Protein AF-A0A829W9J0-F1 (afdb_monomer_lite)

pLDDT: mean 89.7, std 8.98, range [47.62, 97.31]

Secondary structure (DSSP, 8-state):
------GGGS---HHHHHHHHHHGGGTS-TTSTTT--EE-SSSEEEEEEETTEEEEEESSHHHHHHHHHHSGGGS-HHHHHHHHHHHSPPP-

Organism: NCBI:txid1531

Sequence (92 aa):
MQFYWDLSKISFQPELLLREIILGDIGGWNGFVSSVYLAGPGPFLYHLYDDRGLDVLGGSQKLLLPLYHQFHDWILEYDLEKIDQMFAPAKE

Structure (mmCIF, N/CA/C/O backbone):
data_AF-A0A829W9J0-F1
#
_entry.id   AF-A0A829W9J0-F1
#
loop_
_atom_site.group_PDB
_atom_site.id
_atom_site.type_symbol
_atom_site.label_atom_id
_atom_site.label_alt_id
_atom_site.label_comp_id
_atom_site.label_asym_id
_atom_site.label_entity_id
_atom_site.label_seq_id
_atom_site.pdbx_PDB_ins_code
_atom_site.Cartn_x
_atom_site.Cartn_y
_atom_site.Cartn_z
_atom_site.occupancy
_atom_site.B_iso_or_equiv
_atom_site.auth_seq_id
_atom_site.auth_comp_id
_atom_site.auth_asym_id
_atom_site.auth_atom_id
_atom_site.pdbx_PDB_model_num
ATOM 1 N N . MET A 1 1 ? 24.607 -7.144 1.941 1.00 50.88 1 MET A N 1
ATOM 2 C CA . MET A 1 1 ? 25.125 -5.966 1.215 1.00 50.88 1 MET A CA 1
ATOM 3 C C . MET A 1 1 ? 23.985 -4.966 1.165 1.00 50.88 1 MET A C 1
ATOM 5 O O . MET A 1 1 ? 22.905 -5.366 0.761 1.00 50.88 1 MET A O 1
ATOM 9 N N . GLN A 1 2 ? 24.160 -3.754 1.686 1.00 57.72 2 GLN A N 1
ATOM 10 C CA . GLN A 1 2 ? 23.126 -2.717 1.616 1.00 57.72 2 GLN A CA 1
ATOM 11 C C . GLN A 1 2 ? 23.541 -1.733 0.531 1.00 57.72 2 GLN A C 1
ATOM 13 O O . GLN A 1 2 ? 24.666 -1.235 0.557 1.00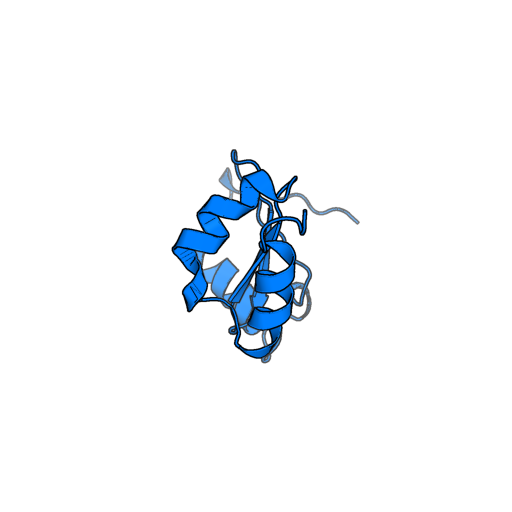 57.72 2 GLN A O 1
ATOM 18 N N . PHE A 1 3 ? 22.661 -1.507 -0.435 1.00 73.69 3 PHE A N 1
ATOM 19 C CA . PHE A 1 3 ? 22.893 -0.562 -1.512 1.00 73.69 3 PHE A CA 1
ATOM 20 C C . PHE A 1 3 ? 22.053 0.684 -1.253 1.00 73.69 3 PHE A C 1
ATOM 22 O O . PHE A 1 3 ? 20.857 0.585 -0.990 1.00 73.69 3 PHE A O 1
ATOM 29 N N . TYR A 1 4 ? 22.695 1.845 -1.308 1.00 78.44 4 TYR A N 1
ATOM 30 C CA . TYR A 1 4 ? 22.052 3.137 -1.109 1.00 78.44 4 TYR A CA 1
ATOM 31 C C . TYR A 1 4 ? 22.217 3.953 -2.386 1.00 78.44 4 TYR A C 1
ATOM 33 O O . TYR A 1 4 ? 23.336 4.107 -2.880 1.00 78.44 4 TYR A O 1
ATOM 41 N N . TRP A 1 5 ? 21.111 4.482 -2.906 1.00 78.38 5 TRP A N 1
ATOM 42 C CA . TRP A 1 5 ? 21.106 5.369 -4.066 1.00 78.38 5 TRP A CA 1
ATOM 43 C C . TRP A 1 5 ? 20.559 6.734 -3.683 1.00 78.38 5 TRP A C 1
ATOM 45 O O . TRP A 1 5 ? 19.529 6.855 -3.026 1.00 78.38 5 TRP A O 1
ATOM 55 N N . ASP A 1 6 ? 21.262 7.767 -4.127 1.00 81.69 6 ASP A N 1
ATOM 56 C CA . ASP A 1 6 ? 20.832 9.151 -4.010 1.00 81.69 6 ASP A CA 1
ATOM 57 C C . ASP A 1 6 ? 19.962 9.500 -5.222 1.00 81.69 6 ASP A C 1
ATOM 59 O O . ASP A 1 6 ? 20.471 9.728 -6.323 1.00 81.69 6 ASP A O 1
ATOM 63 N N . LEU A 1 7 ? 18.641 9.515 -5.021 1.00 81.25 7 LEU A N 1
ATOM 64 C CA . LEU A 1 7 ? 17.673 9.785 -6.085 1.00 81.25 7 LEU A CA 1
ATOM 65 C C . LEU A 1 7 ? 17.797 11.203 -6.663 1.00 81.25 7 LEU A C 1
ATOM 67 O O . LEU A 1 7 ? 17.328 11.425 -7.771 1.00 81.25 7 LEU A O 1
ATOM 71 N N . SER A 1 8 ? 18.469 12.148 -5.988 1.00 82.88 8 SER A N 1
ATOM 72 C CA . SER A 1 8 ? 18.715 13.486 -6.555 1.00 82.88 8 SER A CA 1
ATOM 73 C C . SER A 1 8 ? 19.687 13.468 -7.743 1.00 82.88 8 SER A C 1
ATOM 75 O O . SER A 1 8 ? 19.713 14.401 -8.543 1.00 82.88 8 SER A O 1
ATOM 77 N N . LYS A 1 9 ? 20.476 12.393 -7.876 1.00 87.12 9 LYS A N 1
ATOM 78 C CA . LYS A 1 9 ? 21.477 12.207 -8.939 1.00 87.12 9 LYS A CA 1
ATOM 79 C C . LYS A 1 9 ? 20.959 11.391 -10.118 1.00 87.12 9 LYS A C 1
ATOM 81 O O . LYS A 1 9 ? 21.704 11.143 -11.063 1.00 87.12 9 LYS A O 1
ATOM 86 N N . ILE A 1 10 ? 19.708 10.949 -10.055 1.00 85.12 10 ILE A N 1
ATOM 87 C CA . ILE A 1 10 ? 19.072 10.118 -11.070 1.00 85.12 10 ILE A CA 1
ATOM 88 C C . ILE A 1 10 ? 17.789 10.831 -11.484 1.00 85.12 10 ILE A C 1
ATOM 90 O O . ILE A 1 10 ? 17.070 11.368 -10.647 1.00 85.12 10 ILE A O 1
ATOM 94 N N . SER A 1 11 ? 17.476 10.837 -12.780 1.00 86.44 11 SER A N 1
ATOM 95 C CA . SER A 1 11 ? 16.120 11.187 -13.204 1.00 86.44 11 SER A CA 1
ATOM 96 C C . SER A 1 11 ? 15.193 10.063 -12.742 1.00 86.44 11 SER A C 1
ATOM 98 O O . SER A 1 11 ? 15.080 9.027 -13.396 1.00 86.44 11 SER A O 1
ATOM 100 N N . PHE A 1 12 ? 14.628 10.221 -11.546 1.00 84.94 12 PHE A N 1
ATOM 101 C CA . PHE A 1 12 ? 13.744 9.231 -10.954 1.00 84.94 12 PHE A CA 1
ATOM 102 C C . PHE A 1 12 ? 12.404 9.228 -11.694 1.00 84.94 12 PHE A C 1
ATOM 104 O O . PHE A 1 12 ? 11.732 10.254 -11.769 1.00 84.94 12 PHE A O 1
ATOM 111 N N . GLN A 1 13 ? 12.043 8.067 -12.241 1.00 89.44 13 GLN A N 1
ATOM 112 C CA . GLN A 1 13 ? 10.780 7.829 -12.937 1.00 89.44 13 GLN A CA 1
ATOM 113 C C . GLN A 1 13 ? 9.968 6.817 -12.120 1.00 89.44 13 GLN A C 1
ATOM 115 O O . GLN A 1 13 ? 10.179 5.608 -12.270 1.00 89.44 13 GLN A O 1
ATOM 120 N N . PRO A 1 14 ? 9.099 7.277 -11.202 1.00 87.75 14 PRO A N 1
ATOM 121 C CA . PRO A 1 14 ? 8.361 6.386 -10.314 1.00 87.75 14 PRO A CA 1
ATOM 122 C C . PRO A 1 14 ? 7.463 5.417 -11.086 1.00 87.75 14 PRO A C 1
ATOM 124 O O . PRO A 1 14 ? 7.341 4.265 -10.690 1.00 87.75 14 PRO A O 1
ATOM 127 N N . GLU A 1 15 ? 6.904 5.828 -12.223 1.00 91.81 15 GLU A N 1
ATOM 128 C CA . GLU A 1 15 ? 6.040 4.987 -13.053 1.00 91.81 15 GLU A CA 1
ATOM 129 C C . GLU A 1 15 ? 6.792 3.769 -13.601 1.00 91.81 15 GLU A C 1
ATOM 131 O O . GLU A 1 15 ? 6.242 2.669 -13.631 1.00 91.81 15 GLU A O 1
ATOM 136 N N . LEU A 1 16 ? 8.063 3.942 -13.988 1.00 91.38 16 LEU A N 1
ATOM 137 C CA . LEU A 1 16 ? 8.905 2.824 -14.414 1.00 91.38 16 LEU A CA 1
ATOM 138 C C . LEU A 1 16 ? 9.204 1.886 -13.249 1.00 91.38 16 LEU A C 1
ATOM 140 O O . LEU A 1 16 ? 9.099 0.678 -13.417 1.00 91.38 16 LEU A O 1
ATOM 144 N N . LEU A 1 17 ? 9.530 2.418 -12.068 1.00 89.75 17 LEU A N 1
ATOM 145 C CA . LEU A 1 17 ? 9.759 1.582 -10.888 1.00 89.75 17 LEU A CA 1
ATOM 146 C C . LEU A 1 17 ? 8.514 0.749 -10.551 1.00 89.75 17 LEU A C 1
ATOM 148 O O . LEU A 1 17 ? 8.623 -0.461 -10.388 1.00 89.75 17 LEU A O 1
ATOM 152 N N . LEU A 1 18 ? 7.339 1.382 -10.489 1.00 92.25 18 LEU A N 1
ATOM 153 C CA . LEU A 1 18 ? 6.075 0.697 -10.206 1.00 92.25 18 LEU A CA 1
ATOM 154 C C . LEU A 1 18 ? 5.784 -0.384 -11.254 1.00 92.25 18 LEU A C 1
ATOM 156 O O . LEU A 1 18 ? 5.429 -1.503 -10.894 1.00 92.25 18 LEU A O 1
ATOM 160 N N . ARG A 1 19 ? 6.003 -0.080 -12.539 1.00 92.81 19 ARG A N 1
ATOM 161 C CA . ARG A 1 19 ? 5.869 -1.053 -13.627 1.00 92.81 19 ARG A CA 1
ATOM 162 C C . ARG A 1 19 ? 6.801 -2.249 -13.445 1.00 92.81 19 ARG A C 1
ATOM 164 O O . ARG A 1 19 ? 6.349 -3.376 -13.598 1.00 92.81 19 ARG A O 1
ATOM 171 N N . GLU A 1 20 ? 8.076 -2.033 -13.135 1.00 92.50 20 GLU A N 1
ATOM 172 C CA . GLU A 1 20 ? 9.032 -3.136 -12.976 1.00 92.50 20 GLU A CA 1
ATOM 173 C C . GLU A 1 20 ? 8.761 -3.985 -11.726 1.00 92.50 20 GLU A C 1
ATOM 175 O O . GLU A 1 20 ? 9.033 -5.183 -11.749 1.00 92.50 20 GLU A O 1
ATOM 180 N N . ILE A 1 21 ? 8.182 -3.401 -10.669 1.00 92.81 21 ILE A N 1
ATOM 181 C CA . ILE A 1 21 ? 7.688 -4.160 -9.510 1.00 92.81 21 ILE A CA 1
ATOM 182 C C . ILE A 1 21 ? 6.534 -5.071 -9.935 1.00 92.81 21 ILE A C 1
ATOM 184 O O . ILE A 1 21 ? 6.614 -6.273 -9.716 1.00 92.81 21 ILE A O 1
ATOM 188 N N . ILE A 1 22 ? 5.517 -4.519 -10.609 1.00 92.62 22 ILE A N 1
ATOM 189 C CA . ILE A 1 22 ? 4.353 -5.274 -11.104 1.00 92.62 22 ILE A CA 1
ATOM 190 C C . ILE A 1 22 ? 4.788 -6.414 -12.033 1.00 92.62 22 ILE A C 1
ATOM 192 O O . ILE A 1 22 ? 4.273 -7.526 -11.958 1.00 92.62 22 ILE A O 1
ATOM 196 N N . LEU A 1 23 ? 5.761 -6.147 -12.908 1.00 93.69 23 LEU A N 1
ATOM 197 C CA . LEU A 1 23 ? 6.292 -7.152 -13.823 1.00 93.69 23 LEU A CA 1
ATOM 198 C C . LEU A 1 23 ? 7.120 -8.229 -13.114 1.00 93.69 23 LEU A C 1
ATOM 200 O O . LEU A 1 23 ? 7.324 -9.283 -13.712 1.00 93.69 23 LEU A O 1
ATOM 204 N N . GLY A 1 24 ? 7.596 -7.993 -11.886 1.00 92.19 24 GLY A N 1
ATOM 205 C CA . GLY A 1 24 ? 8.481 -8.897 -11.148 1.00 92.19 24 GLY A CA 1
ATOM 206 C C . GLY A 1 24 ? 7.981 -10.342 -11.125 1.00 92.19 24 GLY A C 1
ATOM 207 O O . GLY A 1 24 ? 8.758 -11.248 -11.420 1.00 92.19 24 GLY A O 1
ATOM 208 N N . ASP A 1 25 ? 6.683 -10.544 -10.884 1.00 85.19 25 ASP A N 1
ATOM 209 C CA . ASP A 1 25 ? 6.059 -11.874 -10.804 1.00 85.19 25 ASP A CA 1
ATOM 210 C C . ASP A 1 25 ? 5.661 -12.478 -12.166 1.00 85.19 25 ASP A C 1
ATOM 212 O O . ASP A 1 25 ? 5.383 -13.675 -12.258 1.00 85.19 25 ASP A O 1
ATOM 216 N N . ILE A 1 26 ? 5.680 -11.692 -13.250 1.00 88.19 26 ILE A N 1
ATOM 217 C CA . ILE A 1 26 ? 5.214 -12.106 -14.590 1.00 88.19 26 ILE A CA 1
ATOM 218 C C . ILE A 1 26 ? 6.286 -11.978 -15.687 1.00 88.19 26 ILE A C 1
ATOM 220 O O . ILE A 1 26 ? 5.973 -11.865 -16.873 1.00 88.19 26 ILE A O 1
ATOM 224 N N . GLY A 1 27 ? 7.565 -12.042 -15.304 1.00 85.81 27 GLY A N 1
ATOM 225 C CA . GLY A 1 27 ? 8.707 -12.115 -16.230 1.00 85.81 27 GLY A CA 1
ATOM 226 C C . GLY A 1 27 ? 9.624 -10.888 -16.252 1.00 85.81 27 GLY A C 1
ATOM 227 O O . GLY A 1 27 ? 10.484 -10.784 -17.128 1.00 85.81 27 GLY A O 1
ATOM 228 N N . GLY A 1 28 ? 9.446 -9.964 -15.310 1.00 88.12 28 GLY A N 1
ATOM 229 C CA . GLY A 1 28 ? 10.345 -8.848 -15.036 1.00 88.12 28 GLY A CA 1
ATOM 230 C C . GLY A 1 28 ? 11.587 -9.264 -14.243 1.00 88.12 28 GLY A C 1
ATOM 231 O O . GLY A 1 28 ? 11.993 -10.427 -14.206 1.00 88.12 28 GLY A O 1
ATOM 232 N N . TRP A 1 29 ? 12.241 -8.292 -13.607 1.00 88.62 29 TRP A N 1
ATOM 233 C CA . TRP A 1 29 ? 13.416 -8.575 -12.788 1.00 88.62 29 TRP A CA 1
ATOM 234 C C . TRP A 1 29 ? 13.017 -9.197 -11.442 1.00 88.62 29 TRP A C 1
ATOM 236 O O . TRP A 1 29 ? 12.465 -8.523 -10.575 1.00 88.62 29 TRP A O 1
ATOM 246 N N . ASN A 1 30 ? 13.397 -10.461 -11.228 1.00 87.88 30 ASN A N 1
ATOM 247 C CA . ASN A 1 30 ? 13.085 -11.224 -10.008 1.00 87.88 30 ASN A CA 1
ATOM 248 C C . ASN A 1 30 ? 13.560 -10.570 -8.695 1.00 87.88 30 ASN A C 1
ATOM 250 O O . ASN A 1 30 ? 13.130 -10.977 -7.622 1.00 87.88 30 ASN A O 1
ATOM 254 N N . GLY A 1 31 ? 14.456 -9.579 -8.752 1.00 87.44 31 GLY A N 1
ATOM 255 C CA . GLY A 1 31 ? 14.895 -8.841 -7.566 1.00 87.44 31 GLY A CA 1
ATOM 256 C C . GLY A 1 31 ? 13.813 -7.958 -6.934 1.00 87.44 31 GLY A C 1
ATOM 257 O O . GLY A 1 31 ? 14.003 -7.512 -5.805 1.00 87.44 31 GLY A O 1
ATOM 258 N N . PHE A 1 32 ? 12.694 -7.711 -7.625 1.00 89.06 32 PHE A N 1
ATOM 259 C CA . PHE A 1 32 ? 11.570 -6.944 -7.078 1.00 89.06 32 PHE A CA 1
ATOM 260 C C . PHE A 1 32 ? 10.459 -7.793 -6.458 1.00 89.06 32 PHE A C 1
ATOM 262 O O . PHE A 1 32 ? 9.701 -7.266 -5.645 1.00 89.06 32 PHE A O 1
ATOM 269 N N . VAL A 1 33 ? 10.400 -9.090 -6.767 1.00 90.38 33 VAL A N 1
ATOM 270 C CA . VAL A 1 33 ? 9.351 -10.006 -6.292 1.00 90.38 33 VAL A CA 1
ATOM 271 C C . VAL A 1 33 ? 9.252 -9.963 -4.769 1.00 90.38 33 VAL A C 1
ATOM 273 O O . VAL A 1 33 ? 10.197 -10.345 -4.072 1.00 90.38 33 VAL A O 1
ATOM 276 N N . SER A 1 34 ? 8.123 -9.464 -4.253 1.00 85.19 34 SER A N 1
ATOM 277 C CA . SER A 1 34 ? 7.834 -9.349 -2.810 1.00 85.19 34 SER A CA 1
ATOM 278 C C . SER A 1 34 ? 8.952 -8.685 -1.976 1.00 85.19 34 SER A C 1
ATOM 280 O O . SER A 1 34 ? 9.128 -8.981 -0.793 1.00 85.19 34 SER A O 1
ATOM 282 N N . SER A 1 35 ? 9.768 -7.828 -2.603 1.00 87.69 35 SER A N 1
ATOM 283 C CA . SER A 1 35 ? 11.014 -7.305 -2.015 1.00 87.69 35 SER A CA 1
ATOM 284 C C . SER A 1 35 ? 11.035 -5.782 -1.882 1.00 87.69 35 SER A C 1
ATOM 286 O O . SER A 1 35 ? 12.020 -5.223 -1.393 1.00 87.69 35 SER A O 1
ATOM 288 N N . VAL A 1 36 ? 9.968 -5.094 -2.303 1.00 90.06 36 VAL A N 1
ATOM 289 C CA . VAL A 1 36 ? 9.906 -3.629 -2.319 1.00 90.06 36 VAL A CA 1
ATOM 290 C C . VAL A 1 36 ? 8.839 -3.113 -1.369 1.00 90.06 36 VAL A C 1
ATOM 292 O O . VAL 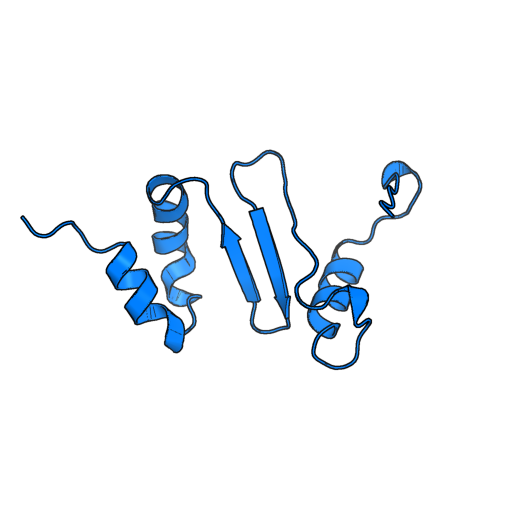A 1 36 ? 7.661 -3.424 -1.495 1.00 90.06 36 VAL A O 1
ATOM 295 N N . TYR A 1 37 ? 9.262 -2.244 -0.455 1.00 92.19 37 TYR A N 1
ATOM 296 C CA . TYR A 1 37 ? 8.378 -1.515 0.440 1.00 92.19 37 TYR A CA 1
ATOM 297 C C . TYR A 1 37 ? 8.547 -0.017 0.202 1.00 92.19 37 TYR A C 1
ATOM 299 O O . TYR A 1 37 ? 9.671 0.489 0.151 1.00 92.19 37 TYR A O 1
ATOM 307 N N . LEU A 1 38 ? 7.435 0.699 0.069 1.00 92.25 38 LEU A N 1
ATOM 308 C CA . LEU A 1 38 ? 7.405 2.145 -0.108 1.00 92.25 38 LEU A CA 1
ATOM 309 C C . LEU A 1 38 ? 6.958 2.799 1.199 1.00 92.25 38 LEU A C 1
ATOM 311 O O . LEU A 1 38 ? 5.945 2.421 1.784 1.00 92.25 38 LEU A O 1
ATOM 315 N N . ALA A 1 39 ? 7.706 3.802 1.645 1.00 92.44 39 ALA A N 1
ATOM 316 C CA . ALA A 1 39 ? 7.391 4.597 2.824 1.00 92.44 39 ALA A CA 1
ATOM 317 C C . ALA A 1 39 ? 7.449 6.088 2.478 1.00 92.44 39 ALA A C 1
ATOM 319 O O . ALA A 1 39 ? 8.184 6.504 1.581 1.00 92.44 39 ALA A O 1
ATOM 320 N N . GLY A 1 40 ? 6.685 6.897 3.208 1.00 88.38 40 GLY A N 1
ATOM 321 C CA . GLY A 1 40 ? 6.671 8.352 3.071 1.0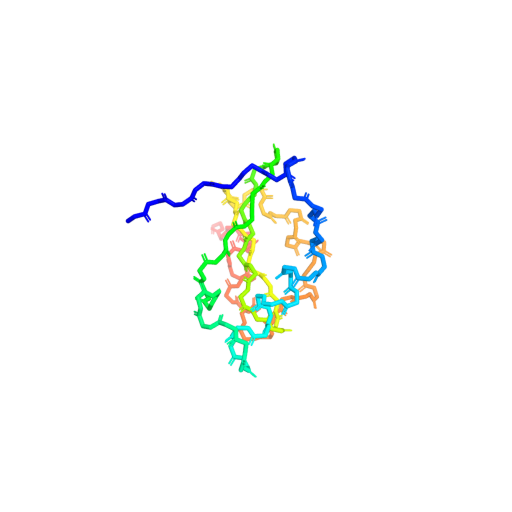0 88.38 40 GLY A CA 1
ATOM 322 C C . GLY A 1 40 ? 6.548 9.044 4.430 1.00 88.38 40 GLY A C 1
ATOM 323 O O . GLY A 1 40 ? 6.647 8.384 5.460 1.00 88.38 40 GLY A O 1
ATOM 324 N N . PRO A 1 41 ? 6.293 10.365 4.465 1.00 91.06 41 PRO A N 1
ATOM 325 C CA . PRO A 1 41 ? 6.118 11.113 5.717 1.00 91.06 41 PRO A CA 1
ATOM 326 C C . PRO A 1 41 ? 4.939 10.646 6.589 1.00 91.06 41 PRO A C 1
ATOM 328 O O . PRO A 1 41 ? 4.827 11.050 7.744 1.00 91.06 41 PRO A O 1
ATOM 331 N N . GLY A 1 42 ? 4.027 9.851 6.024 1.00 91.50 42 GLY A N 1
ATOM 332 C CA . GLY A 1 42 ? 2.864 9.313 6.720 1.00 91.50 42 GLY A CA 1
ATOM 333 C C . GLY A 1 42 ? 3.159 8.044 7.533 1.00 91.50 42 GLY A C 1
ATOM 334 O O . GLY A 1 42 ? 4.229 7.454 7.427 1.00 91.50 42 GLY A O 1
ATOM 335 N N . PRO A 1 43 ? 2.177 7.578 8.320 1.00 95.50 43 PRO A N 1
ATOM 336 C CA . PRO A 1 43 ? 2.326 6.444 9.236 1.00 95.50 43 PRO A CA 1
ATOM 337 C C . PRO A 1 43 ? 2.181 5.066 8.563 1.00 95.50 43 PRO A C 1
ATOM 339 O O . PRO A 1 43 ? 1.955 4.074 9.257 1.00 95.50 43 PRO A O 1
ATOM 342 N N . PHE A 1 44 ? 2.252 5.009 7.232 1.00 96.25 44 PHE A N 1
ATOM 343 C CA . PHE A 1 44 ? 1.961 3.812 6.447 1.00 96.25 44 PHE A CA 1
ATOM 344 C C . PHE A 1 44 ? 3.199 3.299 5.719 1.00 96.25 44 PHE A C 1
ATOM 346 O O . PHE A 1 44 ? 4.02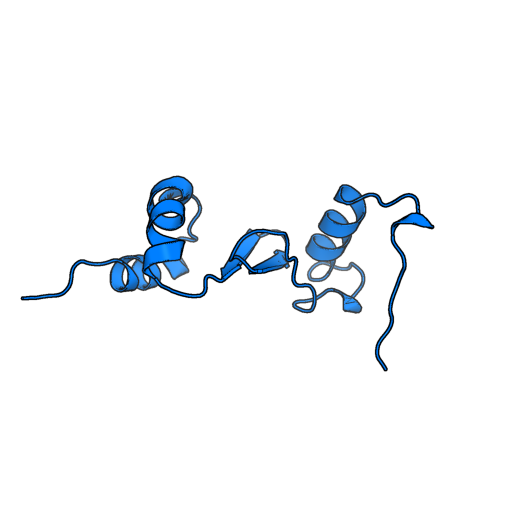0 4.079 5.227 1.00 96.25 44 PHE A O 1
ATOM 353 N N . LEU A 1 45 ? 3.274 1.976 5.614 1.00 96.38 45 LEU A N 1
ATOM 354 C CA . LEU A 1 45 ? 4.177 1.262 4.724 1.00 96.38 45 LEU A CA 1
ATOM 355 C C . LEU A 1 45 ? 3.330 0.584 3.646 1.00 96.38 45 LEU A C 1
ATOM 357 O O . LEU A 1 45 ? 2.325 -0.049 3.964 1.00 96.38 45 LEU A O 1
ATOM 361 N N . TYR A 1 46 ? 3.734 0.717 2.390 1.00 95.06 46 TYR A N 1
ATOM 362 C CA . TYR A 1 46 ? 3.040 0.126 1.251 1.00 95.06 46 TYR A CA 1
ATOM 363 C C . TYR A 1 46 ? 3.893 -1.000 0.678 1.00 95.06 46 TYR A C 1
ATOM 365 O O . TYR A 1 46 ? 5.079 -0.800 0.410 1.00 95.06 46 TYR A O 1
ATOM 373 N N . HIS A 1 47 ? 3.294 -2.165 0.481 1.00 94.94 47 HIS A N 1
ATOM 374 C CA . HIS A 1 47 ? 3.930 -3.315 -0.147 1.00 94.94 47 HIS A CA 1
ATOM 375 C C . HIS A 1 47 ? 3.223 -3.582 -1.475 1.00 94.94 47 HIS A C 1
ATOM 377 O O . HIS A 1 47 ? 2.195 -4.246 -1.510 1.00 94.94 47 HIS A O 1
ATOM 383 N N . LEU A 1 48 ? 3.740 -2.994 -2.555 1.00 92.62 48 LEU A N 1
ATOM 384 C CA . LEU A 1 48 ? 3.312 -3.305 -3.920 1.00 92.62 48 LEU A CA 1
ATOM 385 C C . LEU A 1 48 ? 4.074 -4.551 -4.366 1.00 92.62 48 LEU A C 1
ATOM 387 O O . LEU A 1 48 ? 5.305 -4.542 -4.300 1.00 92.62 48 LEU A O 1
ATOM 391 N N . TYR A 1 49 ? 3.367 -5.592 -4.800 1.00 88.19 49 TYR A N 1
ATOM 392 C CA . TYR A 1 49 ? 3.997 -6.879 -5.106 1.00 88.19 49 TYR A CA 1
ATOM 393 C C . TYR A 1 49 ? 3.719 -7.394 -6.521 1.00 88.19 49 TYR A C 1
ATOM 395 O O . TYR A 1 49 ? 4.632 -7.966 -7.105 1.00 88.19 49 TYR A O 1
ATOM 403 N N . ASP A 1 50 ? 2.543 -7.142 -7.103 1.00 89.94 50 ASP A N 1
ATOM 404 C CA . ASP A 1 50 ? 2.225 -7.533 -8.484 1.00 89.94 50 ASP A CA 1
ATOM 405 C C . ASP A 1 50 ? 1.054 -6.714 -9.075 1.00 89.94 50 ASP A C 1
ATOM 407 O O . ASP A 1 50 ? 0.752 -5.607 -8.621 1.00 89.94 50 ASP A O 1
ATOM 411 N N . ASP A 1 51 ? 0.416 -7.237 -10.127 1.00 89.69 51 ASP A N 1
ATOM 412 C CA . ASP A 1 51 ? -0.715 -6.629 -10.829 1.00 89.69 51 ASP A CA 1
ATOM 413 C C . ASP A 1 51 ? -2.053 -6.715 -10.076 1.00 89.69 51 ASP A C 1
ATOM 415 O O . ASP A 1 51 ? -3.006 -6.032 -10.460 1.00 89.69 51 ASP A O 1
ATOM 419 N N . ARG A 1 52 ? -2.136 -7.497 -8.992 1.00 89.25 52 ARG A N 1
ATOM 420 C CA . ARG A 1 52 ? -3.336 -7.609 -8.149 1.00 89.25 52 ARG A CA 1
ATOM 421 C C . ARG A 1 52 ? -3.491 -6.421 -7.212 1.00 89.25 52 ARG A C 1
ATOM 423 O O . ARG A 1 52 ? -4.615 -6.092 -6.842 1.00 89.25 52 ARG A O 1
ATOM 430 N N . GLY A 1 53 ? -2.389 -5.772 -6.837 1.00 89.44 53 GLY A N 1
ATOM 431 C CA . GLY A 1 53 ? -2.419 -4.567 -6.018 1.00 89.44 53 GLY A CA 1
ATOM 432 C C . GLY A 1 53 ? -1.297 -4.489 -4.992 1.00 89.44 53 GLY A C 1
ATOM 433 O O . GLY A 1 53 ? -0.169 -4.922 -5.222 1.00 89.44 53 GLY A O 1
ATOM 434 N N . LEU A 1 54 ? -1.606 -3.852 -3.863 1.00 92.31 54 LEU A N 1
ATOM 435 C CA . LEU A 1 54 ? -0.652 -3.572 -2.798 1.00 92.31 54 LEU A CA 1
ATOM 436 C C . LEU A 1 54 ? -1.283 -3.784 -1.425 1.00 92.31 54 LEU A C 1
ATOM 438 O O . LEU A 1 54 ? -2.465 -3.497 -1.231 1.00 92.31 54 LEU A O 1
ATOM 442 N N . ASP A 1 55 ? -0.462 -4.174 -0.457 1.00 94.31 55 ASP A N 1
ATOM 443 C CA . ASP A 1 55 ? -0.854 -4.180 0.948 1.00 94.31 55 ASP A CA 1
ATOM 444 C C . ASP A 1 55 ? -0.508 -2.841 1.603 1.00 94.31 55 ASP A C 1
ATOM 446 O O . ASP A 1 55 ? 0.559 -2.261 1.366 1.00 94.31 55 ASP A O 1
ATOM 450 N N . VAL A 1 56 ? -1.393 -2.366 2.482 1.00 95.31 56 VAL A N 1
ATOM 451 C CA . VAL A 1 56 ? -1.153 -1.184 3.319 1.00 95.31 56 VAL A CA 1
ATOM 452 C C . VAL A 1 56 ? -0.968 -1.621 4.764 1.00 95.31 56 VAL A C 1
ATOM 454 O O . VAL A 1 56 ? -1.882 -2.150 5.395 1.00 95.31 56 VAL A O 1
ATOM 457 N N . LEU A 1 57 ? 0.208 -1.346 5.319 1.00 95.12 57 LEU A N 1
ATOM 458 C CA . LEU A 1 57 ? 0.521 -1.624 6.709 1.00 95.12 57 LEU A CA 1
ATOM 459 C C . LEU A 1 57 ? 0.436 -0.331 7.518 1.00 95.12 57 LEU A C 1
ATOM 461 O O . LEU A 1 57 ? 1.067 0.676 7.195 1.00 95.12 57 LEU A O 1
ATOM 465 N N . GLY A 1 58 ? -0.334 -0.382 8.601 1.00 94.69 58 GLY A N 1
ATOM 466 C CA . GLY A 1 58 ? -0.478 0.695 9.571 1.00 94.69 58 GLY A CA 1
ATOM 467 C C . GLY A 1 58 ? -0.094 0.228 10.969 1.00 94.69 58 GLY A C 1
ATOM 468 O O . 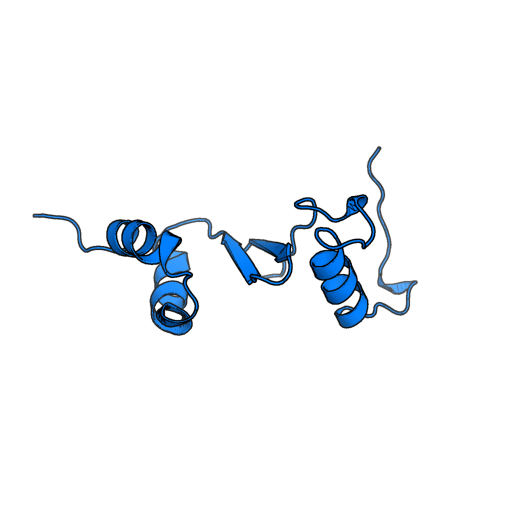GLY A 1 58 ? -0.312 -0.926 11.326 1.00 94.69 58 GLY A O 1
ATOM 469 N N . GLY A 1 59 ? 0.434 1.130 11.799 1.00 94.69 59 GLY A N 1
ATOM 470 C CA . GLY A 1 59 ? 0.854 0.792 13.168 1.00 94.69 59 GLY A CA 1
ATOM 471 C C . GLY A 1 59 ? -0.285 0.419 14.132 1.00 94.69 59 GLY A C 1
ATOM 472 O O . GLY A 1 59 ? -0.024 0.042 15.270 1.00 94.69 59 GLY A O 1
ATOM 473 N N . SER A 1 60 ? -1.549 0.557 13.721 1.00 94.81 60 SER A N 1
ATOM 474 C CA . SER A 1 60 ? -2.714 0.118 14.494 1.00 94.81 60 SER A CA 1
ATOM 475 C C . SER A 1 60 ? -3.944 -0.048 13.603 1.00 94.81 60 SER A C 1
ATOM 477 O O . SER A 1 60 ? -4.067 0.613 12.571 1.00 94.81 60 SER A O 1
ATOM 479 N N . GLN A 1 61 ? -4.911 -0.845 14.055 1.00 93.56 61 GLN A N 1
ATOM 480 C CA . GLN A 1 61 ? -6.207 -0.988 13.388 1.00 93.56 61 GLN A CA 1
ATOM 481 C C . GLN A 1 61 ? -6.951 0.352 13.255 1.00 93.56 61 GLN A C 1
ATOM 483 O O . GLN A 1 61 ? -7.517 0.651 12.208 1.00 93.56 61 GLN A O 1
ATOM 488 N N . LYS A 1 62 ? -6.897 1.209 14.286 1.00 94.56 62 LYS A N 1
ATOM 489 C CA . LYS A 1 62 ? -7.526 2.542 14.267 1.00 94.56 62 LYS A CA 1
ATOM 490 C C . LYS A 1 62 ? -7.011 3.415 13.119 1.00 94.56 62 LYS A C 1
ATOM 492 O O . LYS A 1 62 ? -7.770 4.198 12.561 1.00 94.56 62 LYS A O 1
ATOM 497 N N . LEU A 1 63 ? -5.727 3.285 12.787 1.00 95.44 63 LEU A N 1
ATOM 498 C CA . LEU A 1 63 ? -5.098 4.013 11.688 1.00 95.44 63 LEU A CA 1
ATOM 499 C C . LEU A 1 63 ? -5.605 3.532 10.318 1.00 95.44 63 LEU A C 1
ATOM 501 O O . LEU A 1 63 ? -5.740 4.335 9.402 1.00 95.44 63 LEU A O 1
ATOM 505 N N . LEU A 1 64 ? -5.883 2.232 10.190 1.00 96.00 64 LEU A N 1
ATOM 506 C CA . LEU A 1 64 ? -6.351 1.606 8.952 1.00 96.00 64 LEU A CA 1
ATOM 507 C C . LEU A 1 64 ? -7.863 1.758 8.735 1.00 96.00 64 LEU A C 1
ATOM 509 O O . LEU A 1 64 ? -8.310 1.694 7.597 1.00 96.00 64 LEU A O 1
ATOM 513 N N . LEU A 1 65 ? -8.645 2.006 9.790 1.00 96.00 65 LEU A N 1
ATOM 514 C CA . LEU A 1 65 ? -10.109 2.081 9.720 1.00 96.00 65 LEU A CA 1
ATOM 515 C C . LEU A 1 65 ? -10.645 3.071 8.658 1.00 96.00 65 LEU A C 1
ATOM 517 O O . LEU A 1 65 ? -11.548 2.692 7.913 1.00 96.00 65 LEU A O 1
ATOM 521 N N . PRO A 1 66 ? -10.108 4.302 8.508 1.00 96.06 66 PRO A N 1
ATOM 522 C CA . PRO A 1 66 ? -10.558 5.202 7.445 1.00 96.06 66 PRO A CA 1
ATOM 523 C C . PRO A 1 66 ? -10.261 4.663 6.042 1.00 96.06 66 PRO A C 1
ATOM 525 O O . PRO A 1 66 ? -11.087 4.821 5.149 1.00 96.06 66 PRO A O 1
ATOM 528 N N . LEU A 1 67 ? -9.108 4.007 5.853 1.00 95.50 67 LEU A N 1
ATOM 529 C CA . LEU A 1 67 ? -8.740 3.398 4.572 1.00 95.50 67 LEU A CA 1
ATOM 530 C C . LEU A 1 67 ? -9.641 2.210 4.253 1.00 95.50 67 LEU A C 1
ATOM 532 O O . LEU A 1 67 ? -10.120 2.110 3.131 1.00 95.50 67 LEU A O 1
ATOM 536 N N . TYR A 1 68 ? -9.918 1.366 5.249 1.00 96.56 68 TYR A N 1
ATOM 537 C CA . TYR A 1 68 ? -10.865 0.264 5.124 1.00 96.56 68 TYR A CA 1
ATOM 538 C C . TYR A 1 68 ? -12.230 0.763 4.643 1.00 96.56 68 TYR A C 1
ATOM 540 O O . TYR A 1 68 ? -12.754 0.230 3.677 1.00 96.56 68 TYR A O 1
ATOM 548 N N . HIS A 1 69 ? -12.779 1.826 5.240 1.00 96.75 69 HIS A N 1
ATOM 549 C CA . HIS A 1 69 ? -14.061 2.379 4.791 1.00 96.75 69 HIS A CA 1
ATOM 550 C C . HIS A 1 69 ? -13.997 3.027 3.405 1.00 96.75 69 HIS A C 1
ATOM 552 O O . HIS A 1 69 ? -14.948 2.916 2.638 1.00 96.75 69 HIS A O 1
ATOM 558 N N . GLN A 1 70 ? -12.907 3.729 3.087 1.00 97.31 70 GLN A N 1
ATOM 559 C CA . GLN A 1 70 ? -12.770 4.446 1.819 1.00 97.31 70 GLN A CA 1
ATOM 560 C C . GLN A 1 70 ? -12.527 3.509 0.627 1.00 97.31 70 GLN A C 1
ATOM 562 O O . GLN A 1 70 ? -13.005 3.789 -0.469 1.00 97.31 70 GLN A O 1
ATOM 567 N N . PHE A 1 71 ? -11.772 2.431 0.833 1.00 96.06 71 PHE A N 1
ATOM 568 C CA . PHE A 1 71 ? -11.308 1.518 -0.214 1.00 96.06 71 PHE A CA 1
ATOM 569 C C . PHE A 1 71 ? -11.853 0.098 -0.032 1.00 96.06 71 PHE A C 1
ATOM 571 O O . PHE A 1 71 ? -11.258 -0.853 -0.529 1.00 96.06 71 PHE A O 1
ATOM 578 N N . HIS A 1 72 ? -12.974 -0.054 0.676 1.00 96.19 72 HIS A N 1
ATOM 579 C CA . HIS A 1 72 ? -13.587 -1.355 0.949 1.00 96.19 72 HIS A CA 1
ATOM 580 C C . HIS A 1 72 ? -13.799 -2.172 -0.335 1.00 96.19 72 HIS A C 1
ATOM 582 O O . HIS A 1 72 ? -13.416 -3.334 -0.401 1.00 96.19 72 HIS A O 1
ATOM 588 N N . ASP A 1 73 ? -14.294 -1.523 -1.393 1.00 96.50 73 ASP A N 1
ATOM 589 C CA . ASP A 1 73 ? -14.574 -2.154 -2.691 1.00 96.50 73 ASP A CA 1
ATOM 590 C C . ASP A 1 73 ? -13.312 -2.608 -3.452 1.00 96.50 73 ASP A C 1
ATOM 592 O O . ASP A 1 73 ? -13.416 -3.239 -4.501 1.00 96.50 73 ASP A O 1
ATOM 596 N N . TRP A 1 74 ? -12.114 -2.248 -2.979 1.00 95.25 74 TRP A N 1
ATOM 597 C CA . TRP A 1 74 ? -10.838 -2.664 -3.577 1.00 95.25 74 TRP A CA 1
ATOM 598 C C . TRP A 1 74 ? -10.266 -3.914 -2.906 1.00 95.25 74 TRP A C 1
ATOM 600 O O . TRP A 1 74 ? -9.267 -4.458 -3.374 1.00 95.25 74 TRP A O 1
ATOM 610 N N . ILE A 1 75 ? -10.870 -4.361 -1.803 1.00 95.38 75 ILE A N 1
ATOM 611 C CA . ILE A 1 75 ? -10.462 -5.580 -1.114 1.00 95.38 75 ILE A CA 1
ATOM 612 C C . ILE A 1 75 ? -10.811 -6.781 -1.992 1.00 95.38 75 ILE A C 1
ATOM 614 O O . ILE A 1 75 ? -11.927 -6.913 -2.493 1.00 95.38 75 ILE A O 1
ATOM 618 N N . LEU A 1 76 ? -9.844 -7.678 -2.162 1.00 94.06 76 LEU A N 1
ATOM 619 C CA . LEU A 1 76 ? -10.026 -8.896 -2.939 1.00 94.06 76 LEU A CA 1
ATOM 620 C C . LEU A 1 76 ? -11.040 -9.813 -2.248 1.00 94.06 76 LEU A C 1
ATOM 622 O O . LEU A 1 76 ? -11.003 -9.984 -1.030 1.00 94.06 76 LEU A O 1
ATOM 626 N N . GLU A 1 77 ? -11.923 -10.442 -3.029 1.00 95.75 77 GLU A N 1
ATOM 627 C CA . GLU A 1 77 ? -13.038 -11.253 -2.509 1.00 95.75 77 GLU A CA 1
ATOM 628 C C . GLU A 1 77 ? -12.588 -12.310 -1.491 1.00 95.75 77 GLU A C 1
ATOM 630 O O . GLU A 1 77 ? -13.270 -12.556 -0.498 1.00 95.75 77 GLU A O 1
ATOM 635 N N . TYR A 1 78 ? -11.416 -12.912 -1.711 1.00 95.25 78 TYR A N 1
ATOM 636 C CA . TYR A 1 78 ? -10.866 -13.943 -0.832 1.00 95.25 78 TYR A CA 1
ATOM 637 C C . TYR A 1 78 ? -10.303 -13.404 0.496 1.00 95.25 78 TYR A C 1
ATOM 639 O O . TYR A 1 78 ? -10.162 -14.177 1.443 1.00 95.25 78 TYR A O 1
ATOM 647 N N . ASP A 1 79 ? -9.989 -12.108 0.585 1.00 95.38 79 ASP A N 1
ATOM 648 C CA . ASP A 1 79 ? -9.531 -11.444 1.813 1.00 95.38 79 ASP A CA 1
ATOM 649 C C . ASP A 1 79 ? -10.673 -10.739 2.559 1.00 95.38 79 ASP A C 1
ATOM 651 O O . ASP A 1 79 ? -10.547 -10.471 3.758 1.00 95.38 79 ASP A O 1
ATOM 655 N N . LEU A 1 80 ? -11.789 -10.472 1.873 1.00 95.81 80 LEU A N 1
ATOM 656 C CA . LEU A 1 80 ? -12.899 -9.660 2.368 1.00 95.81 80 LEU A CA 1
ATOM 657 C C . LEU A 1 80 ? -13.423 -10.148 3.719 1.00 95.81 80 LEU A C 1
ATOM 659 O O . LEU A 1 80 ? -13.435 -9.388 4.680 1.00 95.81 80 LEU A O 1
ATOM 663 N N . GLU A 1 81 ? -13.756 -11.437 3.839 1.00 96.81 81 GLU A N 1
ATOM 664 C CA . GLU A 1 81 ? -14.298 -11.993 5.087 1.00 96.81 81 GLU A CA 1
ATOM 665 C C . GLU A 1 81 ? -13.339 -11.787 6.271 1.00 96.81 81 GLU A C 1
ATOM 667 O O . GLU A 1 81 ? -13.747 -11.399 7.369 1.00 96.81 81 GLU A O 1
ATOM 672 N N . LYS A 1 82 ? -12.044 -12.024 6.053 1.00 96.31 82 LYS A N 1
ATOM 673 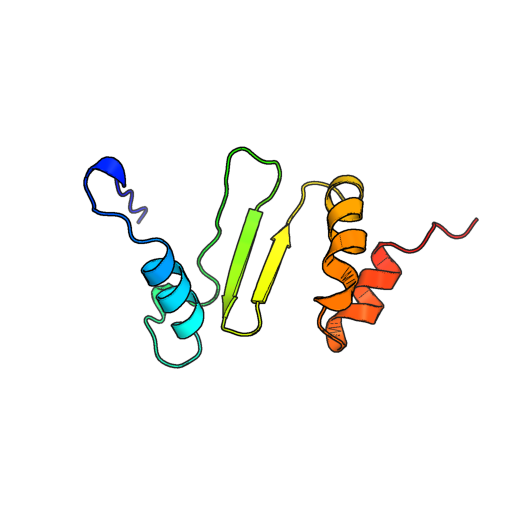C CA . LYS A 1 82 ? -11.023 -11.904 7.096 1.00 96.31 82 LYS A CA 1
ATOM 674 C C . LYS A 1 82 ? -10.816 -10.448 7.513 1.00 96.31 82 LYS A C 1
ATOM 676 O O . LYS A 1 82 ? -10.628 -10.174 8.702 1.00 96.31 82 LYS A O 1
ATOM 681 N N . ILE A 1 83 ? -10.818 -9.527 6.553 1.00 96.19 83 ILE A N 1
ATOM 682 C CA . ILE A 1 83 ? -10.653 -8.098 6.820 1.00 96.19 83 ILE A CA 1
ATOM 683 C C . ILE A 1 83 ? -11.901 -7.544 7.519 1.00 96.19 83 ILE A C 1
ATOM 685 O O . ILE A 1 83 ? -11.767 -6.855 8.531 1.00 96.19 83 ILE A O 1
ATOM 689 N N . ASP A 1 84 ? -13.100 -7.930 7.090 1.00 96.50 84 ASP A N 1
ATOM 690 C CA . ASP A 1 84 ? -14.358 -7.534 7.729 1.00 96.50 84 ASP A CA 1
ATOM 691 C C . ASP A 1 84 ? -14.423 -7.991 9.185 1.00 96.50 84 ASP A C 1
ATOM 693 O O . ASP A 1 84 ? -14.775 -7.212 10.070 1.00 96.50 84 ASP A O 1
ATOM 697 N N . GLN A 1 85 ? -14.015 -9.232 9.468 1.00 95.50 85 GLN A N 1
ATOM 698 C CA . GLN A 1 85 ? -13.924 -9.739 10.839 1.00 95.50 85 GLN A CA 1
ATOM 699 C C . GLN A 1 85 ? -12.947 -8.929 11.696 1.00 95.50 85 GLN A C 1
ATOM 701 O O . GLN A 1 85 ? -13.204 -8.723 12.882 1.00 95.50 85 GLN A O 1
ATOM 706 N N . MET A 1 86 ? -11.842 -8.453 11.114 1.00 93.12 86 MET A N 1
ATOM 707 C CA . MET A 1 86 ? -10.879 -7.614 11.824 1.00 93.12 86 MET A CA 1
ATOM 708 C C . MET A 1 86 ? -11.493 -6.268 12.212 1.00 93.12 86 MET A C 1
ATOM 710 O O . MET A 1 86 ? -11.255 -5.798 13.322 1.00 93.12 86 MET A O 1
ATOM 714 N N . PHE A 1 87 ? -12.285 -5.659 11.325 1.00 94.75 87 PHE A N 1
ATOM 715 C CA . PHE A 1 87 ? -12.923 -4.357 11.546 1.00 94.75 87 PHE A CA 1
ATOM 716 C C . PHE A 1 87 ? -14.327 -4.430 12.156 1.00 94.75 87 PHE A C 1
ATOM 718 O O . PHE A 1 87 ? -14.935 -3.386 12.409 1.00 94.75 87 PHE A O 1
ATOM 725 N N . ALA A 1 88 ? -14.827 -5.631 12.446 1.00 90.75 88 ALA A N 1
ATOM 726 C CA . ALA A 1 88 ? -16.103 -5.821 13.109 1.00 90.75 88 ALA A CA 1
ATOM 727 C C . ALA A 1 88 ? -16.102 -5.175 14.510 1.00 90.75 88 ALA A C 1
ATOM 729 O O . ALA A 1 88 ? -15.092 -5.214 15.222 1.00 90.75 88 ALA A O 1
ATOM 730 N N . PRO A 1 89 ? -17.233 -4.592 14.943 1.00 82.94 89 PRO A N 1
ATOM 731 C CA . PRO A 1 89 ? -17.369 -4.111 16.310 1.00 82.94 89 PRO A CA 1
ATOM 732 C C . PRO A 1 89 ? -17.152 -5.264 17.299 1.00 82.94 89 PRO A C 1
ATOM 734 O O . PRO A 1 89 ? -17.565 -6.400 17.051 1.00 82.94 89 PRO A O 1
ATOM 737 N N . ALA A 1 90 ? -16.497 -4.972 18.427 1.00 76.62 90 ALA A N 1
ATOM 738 C CA . ALA A 1 90 ? -16.301 -5.957 19.484 1.00 76.62 90 ALA A CA 1
ATOM 739 C C . ALA A 1 90 ? -17.661 -6.504 19.943 1.00 76.62 90 ALA A C 1
ATOM 741 O O . ALA A 1 90 ? -18.601 -5.736 20.149 1.00 76.62 90 ALA A O 1
ATOM 742 N N . LYS A 1 91 ? -17.764 -7.828 20.090 1.00 64.50 91 LYS A N 1
ATOM 743 C CA . LYS A 1 91 ? -18.942 -8.443 20.708 1.00 64.50 91 LYS A CA 1
ATOM 744 C C . LYS A 1 91 ? -18.952 -8.058 22.189 1.00 64.50 91 LYS A C 1
ATOM 746 O O . LYS A 1 91 ? -17.970 -8.333 22.877 1.00 64.50 91 LYS A O 1
ATOM 751 N N . GLU A 1 92 ? -20.019 -7.387 22.616 1.00 47.62 92 GLU A N 1
ATOM 752 C CA . GLU A 1 92 ? -20.327 -7.103 24.027 1.00 47.62 92 GLU A CA 1
ATOM 753 C C . GLU A 1 92 ? -20.547 -8.387 24.839 1.00 47.62 92 GLU A C 1
ATOM 755 O O . GLU A 1 92 ? -21.073 -9.375 24.268 1.00 47.62 92 GLU A O 1
#

Radius of gyration: 16.32 Å; chains: 1; bounding box: 46×27×40 Å

Foldseek 3Di:
DDDDDDCVVPPDDVVVVLVQQQCCVVPHVVCNAQNDWDDDPDQWIWGAHHPLGIDIDGPDPVVCVVVCVVCVVSDDPVCNVVVCVVVDDDDD

InterPro domains:
  IPR024976 Domain of unknown function DUF3885 [PF13021] (2-79)